Protein AF-A0A969PMQ7-F1 (afdb_monomer)

Nearest PDB structures (foldseek):
  2idk-assembly1_B  TM=4.918E-01  e=4.613E+00  Rattus norvegicus
  1l3a-assembly1_C  TM=4.214E-01  e=4.897E+00  Solanum tuberosum
  7krv-assembly1_B  TM=3.674E-01  e=8.389E+00  Escherichia coli K-12

pLDDT: mean 87.56, std 12.48, range [44.94, 98.19]

Secondary structure (DSSP, 8-state):
--EEEEEE--S-BTTTBEEEEEEEEEETTEEEEEEEEEEE---THHHHHHHHHHHHHHHHHHHHHHHHHHTT-

Solvent-accessible surface area (backbone atoms only — not comparable to full-atom values): 4230 Å² total; per-residue (Å²): 140,62,73,48,76,48,76,45,55,70,68,65,46,49,73,78,9,18,77,46,25,37,41,34,42,38,37,85,94,38,92,69,66,46,75,46,76,46,62,45,74,53,44,52,66,57,56,54,52,50,52,51,51,50,52,52,52,51,52,54,50,50,53,53,59,52,54,68,61,65,79,77,121

Sequence (73 aa):
MSKLVILNLGRGNLQEGFPFVTAQLQSEDNAQSRQYTGSLPQNPELIDCYRRWQLLYELLYQARSLNVRGEKT

Structure (mmCIF, N/CA/C/O backbone):
data_AF-A0A969PMQ7-F1
#
_entry.id   AF-A0A969PMQ7-F1
#
loop_
_atom_site.group_PDB
_atom_site.id
_atom_site.type_symbol
_atom_site.label_atom_id
_atom_site.label_alt_id
_atom_site.label_comp_id
_atom_site.label_asym_id
_atom_site.label_entity_id
_atom_site.label_seq_id
_atom_site.pdbx_PDB_ins_code
_atom_site.Cartn_x
_atom_site.Cartn_y
_atom_site.Cartn_z
_atom_site.occupancy
_atom_site.B_iso_or_equiv
_atom_site.auth_seq_id
_atom_site.auth_comp_id
_atom_site.auth_asym_id
_atom_site.auth_atom_id
_atom_site.pdbx_PDB_model_num
ATOM 1 N N . MET A 1 1 ? -2.073 23.380 16.617 1.00 61.19 1 MET A N 1
ATOM 2 C CA . MET A 1 1 ? -3.065 22.765 15.700 1.00 61.19 1 MET A CA 1
ATOM 3 C C . MET A 1 1 ? -2.428 21.638 14.889 1.00 61.19 1 MET A C 1
ATOM 5 O O . MET A 1 1 ? -2.584 21.579 13.672 1.00 61.19 1 MET A O 1
ATOM 9 N N . SER A 1 2 ? -1.699 20.735 15.544 1.00 82.00 2 SER A N 1
ATOM 10 C CA . SER A 1 2 ? -1.217 19.520 14.893 1.00 82.00 2 SER A CA 1
ATOM 11 C C . SER A 1 2 ? -2.241 18.403 15.127 1.00 82.00 2 SER A C 1
ATOM 13 O O . SER A 1 2 ? -2.744 18.223 16.236 1.00 82.00 2 SER A O 1
ATOM 15 N N . LYS A 1 3 ? -2.621 17.699 14.059 1.00 85.50 3 LYS A N 1
ATOM 16 C CA . LYS A 1 3 ? -3.467 16.502 14.129 1.00 85.50 3 LYS A CA 1
ATOM 17 C C . LYS A 1 3 ? -2.645 15.334 13.617 1.00 85.50 3 LYS A C 1
ATOM 19 O O . LYS A 1 3 ? -2.117 15.404 12.510 1.00 85.50 3 LYS A O 1
ATOM 24 N N . LEU A 1 4 ? -2.553 14.277 14.410 1.00 88.44 4 LEU A N 1
ATOM 25 C CA . LEU A 1 4 ? -1.877 13.044 14.040 1.00 88.44 4 LEU A CA 1
ATOM 26 C C . LEU A 1 4 ? -2.930 11.993 13.699 1.00 88.44 4 LEU A C 1
ATOM 28 O O . LEU A 1 4 ? -3.828 11.722 14.496 1.00 88.44 4 LEU A O 1
ATOM 32 N N . VAL A 1 5 ? -2.809 11.398 12.515 1.00 89.62 5 VAL A N 1
ATOM 33 C CA . VAL A 1 5 ? -3.616 10.245 12.110 1.00 89.62 5 VAL A CA 1
ATOM 34 C C . VAL A 1 5 ? -2.702 9.032 12.048 1.00 89.62 5 VAL A C 1
ATOM 36 O O . VAL A 1 5 ? -1.760 9.007 11.261 1.00 89.62 5 VAL A O 1
ATOM 39 N N . ILE A 1 6 ? -2.985 8.029 12.872 1.00 90.44 6 ILE A N 1
ATOM 40 C CA . ILE A 1 6 ? -2.299 6.738 12.854 1.00 90.44 6 ILE A CA 1
ATOM 41 C C . ILE A 1 6 ? -3.214 5.747 12.144 1.00 90.44 6 ILE A C 1
ATOM 43 O O . ILE A 1 6 ? -4.328 5.492 12.602 1.00 90.44 6 ILE A O 1
ATOM 47 N N . LEU A 1 7 ? -2.747 5.194 11.029 1.00 93.25 7 LEU A N 1
ATOM 48 C CA . LEU A 1 7 ? -3.470 4.180 10.269 1.00 93.25 7 LEU A CA 1
ATOM 49 C C . LEU A 1 7 ? -2.810 2.814 10.498 1.00 93.25 7 LEU A C 1
ATOM 51 O O . LEU A 1 7 ? -1.663 2.614 10.106 1.00 93.25 7 LEU A O 1
ATOM 55 N N . ASN A 1 8 ? -3.521 1.870 11.112 1.00 92.44 8 ASN A N 1
ATOM 56 C CA . ASN A 1 8 ? -3.056 0.493 11.271 1.00 92.44 8 ASN A CA 1
ATOM 57 C C . ASN A 1 8 ? -3.818 -0.408 10.307 1.00 92.44 8 ASN A C 1
ATOM 59 O O . ASN A 1 8 ? -5.034 -0.542 10.415 1.00 92.44 8 ASN A O 1
ATOM 63 N N . LEU A 1 9 ? -3.102 -1.044 9.385 1.00 91.00 9 LEU A N 1
ATOM 64 C CA . LEU A 1 9 ? -3.701 -1.835 8.307 1.00 91.00 9 LEU A CA 1
ATOM 65 C C . LEU A 1 9 ? -4.002 -3.294 8.693 1.00 91.00 9 LEU A C 1
ATOM 67 O O . LEU A 1 9 ? -4.649 -4.004 7.933 1.00 91.00 9 LEU A O 1
ATOM 71 N N . GLY A 1 10 ? -3.566 -3.748 9.871 1.00 89.44 10 GLY A N 1
ATOM 72 C CA . GLY A 1 10 ? -3.805 -5.118 10.324 1.00 89.44 10 GLY A CA 1
ATOM 73 C C . GLY A 1 10 ? -3.198 -6.172 9.389 1.00 89.44 10 GLY A C 1
ATOM 74 O O . GLY A 1 10 ? -2.145 -5.960 8.788 1.00 89.44 10 GLY A O 1
ATOM 75 N N . ARG A 1 11 ? -3.851 -7.337 9.293 1.00 91.06 11 ARG A N 1
ATOM 76 C CA . ARG A 1 11 ? -3.451 -8.430 8.393 1.00 91.06 11 ARG A CA 1
ATOM 77 C C . ARG A 1 11 ? -4.074 -8.213 7.019 1.00 91.06 11 ARG A C 1
ATOM 79 O O . ARG A 1 11 ? -5.273 -7.975 6.939 1.00 91.06 11 ARG A O 1
ATOM 86 N N . GLY A 1 12 ? -3.283 -8.370 5.967 1.00 92.50 12 GLY A N 1
ATOM 87 C CA . GLY A 1 12 ? -3.746 -8.250 4.591 1.00 92.50 12 GLY A CA 1
ATOM 88 C C . GLY A 1 12 ? -2.620 -7.832 3.661 1.00 92.50 12 GLY A C 1
ATOM 89 O O . GLY A 1 12 ? -1.467 -7.699 4.077 1.00 92.50 12 GLY A O 1
ATOM 90 N N . ASN A 1 13 ? -2.959 -7.623 2.398 1.00 94.06 13 ASN A N 1
ATOM 91 C CA . ASN A 1 13 ? -2.063 -7.066 1.393 1.00 94.06 13 ASN A CA 1
ATOM 92 C C . ASN A 1 13 ? -2.901 -6.428 0.274 1.00 94.06 13 ASN A C 1
ATOM 94 O O . ASN A 1 13 ? -4.126 -6.481 0.286 1.00 94.06 13 ASN A O 1
ATOM 98 N N . LEU A 1 14 ? -2.255 -5.820 -0.716 1.00 93.12 14 LEU A N 1
ATOM 99 C CA . LEU A 1 14 ? -2.971 -5.161 -1.813 1.00 93.12 14 LEU A CA 1
ATOM 100 C C . LEU A 1 14 ? -3.711 -6.140 -2.746 1.00 93.12 14 LEU A C 1
ATOM 102 O O . LEU A 1 14 ? -4.611 -5.708 -3.462 1.00 93.12 14 LEU A O 1
ATOM 106 N N . GLN A 1 15 ? -3.375 -7.435 -2.725 1.00 94.06 15 GLN A N 1
ATOM 107 C CA . GLN A 1 15 ? -4.069 -8.475 -3.493 1.00 94.06 15 GLN A CA 1
ATOM 108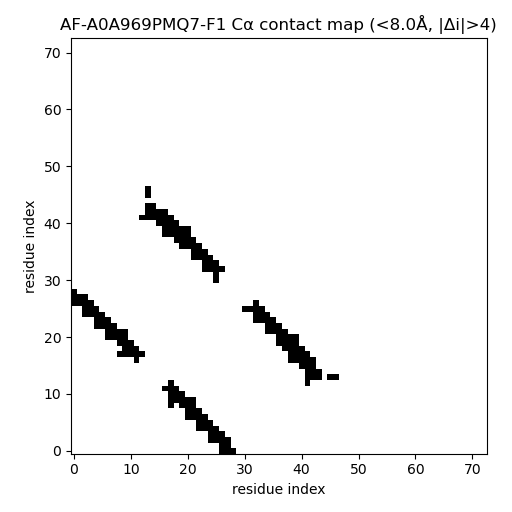 C C . GLN A 1 15 ? -5.328 -8.982 -2.784 1.00 94.06 15 GLN A C 1
ATOM 110 O O . GLN A 1 15 ? -6.334 -9.194 -3.440 1.00 94.06 15 GLN A O 1
ATOM 115 N N . GLU A 1 16 ? -5.288 -9.157 -1.463 1.00 94.06 16 GLU A N 1
ATOM 116 C CA . GLU A 1 16 ? 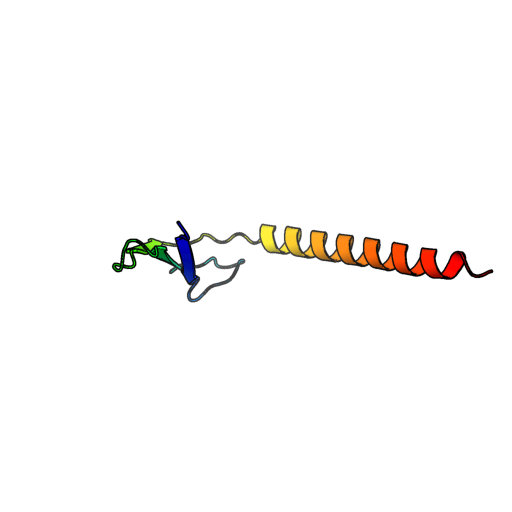-6.390 -9.715 -0.662 1.00 94.06 16 GLU A CA 1
ATOM 117 C C . GLU A 1 16 ? -7.235 -8.629 0.031 1.00 94.06 16 GLU A C 1
ATOM 119 O O . GLU A 1 16 ? -8.324 -8.896 0.535 1.00 94.06 16 GLU A O 1
ATOM 124 N N . GLY A 1 17 ? -6.746 -7.387 0.052 1.00 94.38 17 GLY A N 1
ATOM 125 C CA . GLY A 1 17 ? -7.295 -6.296 0.851 1.00 94.38 17 GLY A CA 1
ATOM 126 C C . GLY A 1 17 ? -6.862 -6.358 2.317 1.00 94.38 17 GLY A C 1
ATOM 127 O O . GLY A 1 17 ? -6.082 -7.215 2.737 1.00 94.38 17 GLY A O 1
ATOM 128 N N . PHE A 1 18 ? -7.385 -5.422 3.107 1.00 95.56 18 PHE A N 1
ATOM 129 C CA . PHE A 1 18 ? -7.195 -5.355 4.554 1.00 95.56 18 PHE A CA 1
ATOM 130 C C . PHE A 1 18 ? -8.562 -5.441 5.244 1.00 95.56 18 PHE A C 1
ATOM 132 O O . PHE A 1 18 ? -9.254 -4.426 5.362 1.00 95.56 18 PHE A O 1
ATOM 139 N N . PRO A 1 19 ? -8.988 -6.629 5.705 1.00 92.94 19 PRO A N 1
ATOM 140 C CA . PRO A 1 19 ? -10.297 -6.811 6.333 1.00 92.94 19 PRO A CA 1
ATOM 141 C C . PRO A 1 19 ? -10.468 -6.036 7.644 1.00 92.94 19 PRO A C 1
ATOM 143 O O . PRO A 1 19 ? -11.599 -5.750 8.025 1.00 92.94 19 PRO A O 1
ATOM 146 N N . PHE A 1 20 ? -9.376 -5.693 8.334 1.00 93.50 20 PHE A N 1
ATOM 147 C CA . PHE A 1 20 ? -9.431 -4.961 9.596 1.00 93.50 20 PHE A CA 1
ATOM 148 C C . PHE A 1 20 ? -8.385 -3.849 9.649 1.00 93.50 20 PHE A C 1
ATOM 150 O O . PHE A 1 20 ? -7.200 -4.095 9.868 1.00 93.50 20 PHE A O 1
ATOM 157 N N . VAL A 1 21 ? -8.857 -2.618 9.482 1.00 94.31 21 VAL A N 1
ATOM 158 C CA . VAL A 1 21 ? -8.076 -1.383 9.524 1.00 94.31 21 VAL A CA 1
ATOM 159 C C . VAL A 1 21 ? -8.570 -0.519 10.671 1.00 94.31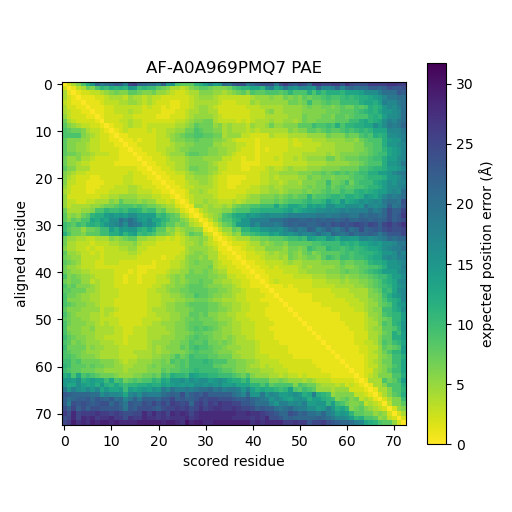 21 VAL A C 1
ATOM 161 O O . VAL A 1 21 ? -9.777 -0.388 10.882 1.00 94.31 21 VAL A O 1
ATOM 164 N N . THR A 1 22 ? -7.647 0.106 11.398 1.00 94.81 22 THR A N 1
ATOM 165 C CA . THR A 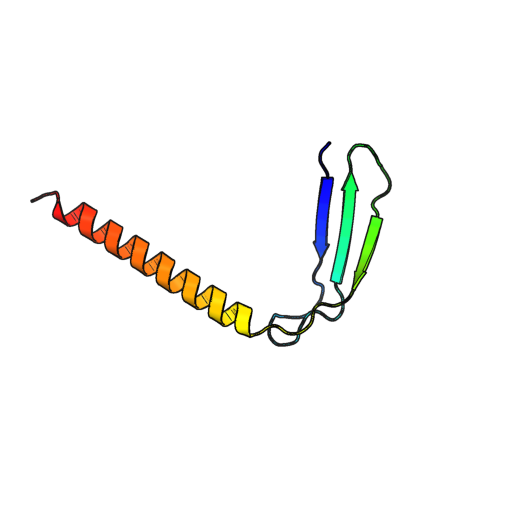1 22 ? -7.979 1.122 12.400 1.00 94.81 22 THR A CA 1
ATOM 166 C C . THR A 1 22 ? -7.356 2.463 12.048 1.00 94.81 22 THR A C 1
ATOM 168 O O . THR A 1 22 ? -6.201 2.536 11.639 1.00 94.81 22 THR A O 1
ATOM 171 N N . ALA A 1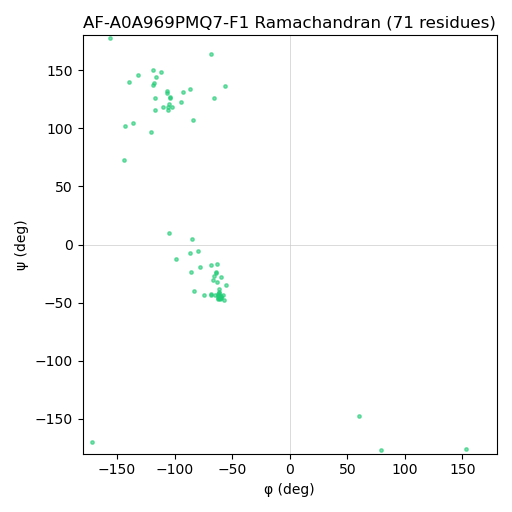 23 ? -8.123 3.537 12.209 1.00 93.12 23 ALA A N 1
ATOM 172 C CA . ALA A 1 23 ? -7.644 4.905 12.069 1.00 93.12 23 ALA A CA 1
ATOM 173 C C . ALA A 1 23 ? -7.796 5.609 13.415 1.00 93.12 23 ALA A C 1
ATOM 175 O O . ALA A 1 23 ? -8.912 5.774 13.904 1.00 93.12 23 ALA A O 1
ATOM 176 N N . GLN A 1 24 ? -6.688 6.002 14.029 1.00 92.56 24 GLN A N 1
ATOM 177 C CA . GLN A 1 24 ? -6.678 6.751 15.280 1.00 92.56 24 GLN A CA 1
ATOM 178 C C . GLN A 1 24 ? -6.350 8.212 14.994 1.00 92.56 24 GLN A C 1
ATOM 180 O O . GLN A 1 24 ? -5.331 8.511 14.380 1.00 92.56 24 GLN A O 1
ATOM 185 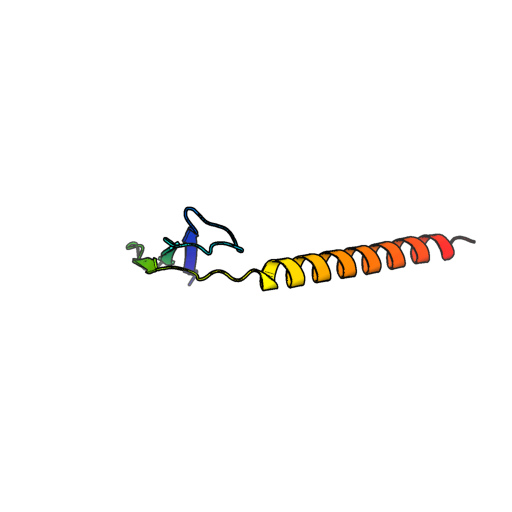N N . LEU A 1 25 ? -7.203 9.121 15.452 1.00 90.62 25 LEU A N 1
ATOM 186 C CA . LEU A 1 25 ? -6.998 10.559 15.370 1.00 90.62 25 LEU A CA 1
ATOM 187 C C . LEU A 1 25 ? -6.608 11.089 16.750 1.00 90.62 25 LEU A C 1
ATOM 189 O O . LEU A 1 25 ? -7.377 10.957 17.704 1.00 90.62 25 LEU A O 1
ATOM 193 N N . GLN A 1 26 ? -5.435 11.707 16.832 1.00 88.69 26 GLN A N 1
ATOM 194 C CA . GLN A 1 26 ? -4.920 12.400 18.011 1.00 88.69 26 GLN A CA 1
ATOM 195 C C . GLN A 1 26 ? -4.763 13.893 17.695 1.00 88.69 26 GLN A C 1
ATOM 197 O O . GLN A 1 26 ? -4.423 14.269 16.572 1.00 88.69 26 GLN A O 1
ATOM 202 N N . SER A 1 27 ? -5.032 14.752 18.674 1.00 84.38 27 SER A N 1
ATOM 203 C CA . SER A 1 27 ? -4.895 16.208 18.558 1.00 84.38 27 SER A CA 1
ATOM 204 C C . SER A 1 27 ? -4.297 16.735 19.855 1.00 84.38 27 SER A C 1
ATOM 206 O O . SER A 1 27 ? -4.714 16.288 20.918 1.00 84.38 27 SER A O 1
ATOM 208 N N . GLU A 1 28 ? -3.375 17.698 19.793 1.00 77.50 28 GLU A N 1
ATOM 209 C CA . GLU A 1 28 ? -2.812 18.324 21.010 1.00 77.50 28 GLU A CA 1
ATOM 210 C C . GLU A 1 28 ? -3.903 18.911 21.918 1.00 77.50 28 GLU A C 1
ATOM 212 O O . GLU A 1 28 ? -3.821 18.822 23.138 1.00 77.50 28 GLU A O 1
ATOM 217 N N . ASP A 1 29 ? -4.967 19.438 21.312 1.00 77.81 29 ASP A N 1
ATOM 218 C CA . ASP A 1 29 ? -6.087 20.069 22.018 1.00 77.81 29 ASP A CA 1
ATOM 219 C C . ASP A 1 29 ? -7.095 19.058 22.597 1.00 77.81 29 ASP A C 1
ATOM 221 O O . ASP A 1 29 ? -8.064 19.447 23.248 1.00 77.81 29 ASP A O 1
ATOM 225 N N . ASN A 1 30 ? -6.931 17.758 22.319 1.00 68.19 30 ASN A N 1
ATOM 226 C CA . ASN A 1 30 ? -7.886 16.737 22.731 1.00 68.19 30 ASN A CA 1
ATOM 227 C C . ASN A 1 30 ? -7.175 15.439 23.135 1.00 68.19 30 ASN A C 1
ATOM 229 O O . ASN A 1 30 ? -6.775 14.639 22.290 1.00 68.19 30 ASN A O 1
ATOM 233 N 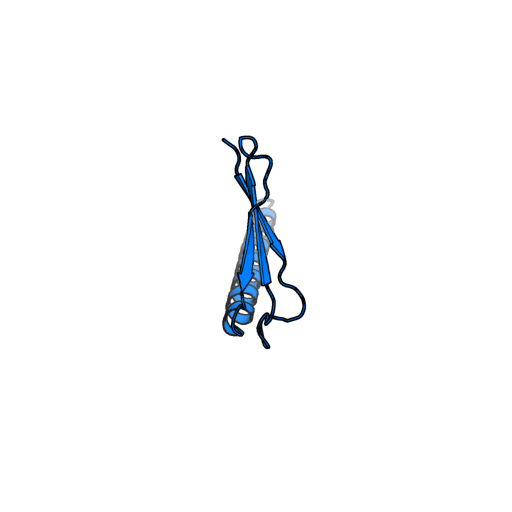N . ALA A 1 31 ? -7.061 15.220 24.448 1.00 65.81 31 ALA A N 1
ATOM 234 C CA . ALA A 1 31 ? -6.404 14.048 25.030 1.00 65.81 31 ALA A CA 1
ATOM 235 C C . ALA A 1 31 ? -7.101 12.715 24.691 1.00 65.81 31 ALA A C 1
ATOM 237 O O . ALA A 1 31 ? -6.504 11.648 24.837 1.00 65.81 31 ALA A O 1
ATOM 238 N N . GLN A 1 32 ? -8.357 12.751 24.234 1.00 72.00 32 GLN A N 1
ATOM 239 C CA . GLN A 1 32 ? -9.062 11.560 23.774 1.00 72.00 32 GLN A CA 1
ATOM 240 C C . GLN A 1 32 ? -8.715 11.254 22.318 1.00 72.00 32 GLN A C 1
ATOM 242 O O . GLN A 1 32 ? -9.194 11.909 21.388 1.00 72.00 32 GLN A O 1
ATOM 247 N N . SER A 1 33 ? -7.926 10.198 22.122 1.00 76.19 33 SER A N 1
ATOM 248 C CA . SER A 1 33 ? -7.732 9.603 20.806 1.00 76.19 33 SER A CA 1
ATOM 249 C C . SER A 1 33 ? -9.050 8.993 20.319 1.00 76.19 33 SER A C 1
ATOM 251 O O . SER A 1 33 ? -9.687 8.191 21.004 1.00 76.19 33 SER A O 1
ATOM 253 N N . ARG A 1 34 ? -9.499 9.388 19.124 1.00 88.69 34 ARG A N 1
ATOM 254 C CA . ARG A 1 34 ? -10.678 8.779 18.487 1.00 88.69 34 ARG A CA 1
ATOM 255 C C . ARG A 1 34 ? -10.219 7.677 17.561 1.00 88.69 34 ARG A C 1
ATOM 257 O O . ARG A 1 34 ? -9.451 7.950 16.645 1.00 88.69 34 ARG A O 1
ATOM 264 N N . GLN A 1 35 ? -10.706 6.462 17.778 1.00 91.38 35 GLN A N 1
ATOM 265 C CA . GLN A 1 35 ? -10.418 5.330 16.910 1.00 91.38 35 GLN A CA 1
ATOM 266 C C . GLN A 1 35 ? -11.634 4.974 16.061 1.00 91.38 35 GLN A C 1
ATOM 268 O O . GLN A 1 35 ? -12.738 4.800 16.570 1.00 91.38 35 GLN A O 1
ATOM 273 N N . TYR A 1 36 ? -11.393 4.803 14.770 1.00 91.25 36 TYR A N 1
ATOM 274 C CA . TYR A 1 36 ? -12.340 4.279 13.800 1.00 91.25 36 TYR A CA 1
ATOM 275 C C . TYR A 1 36 ? -11.852 2.914 13.329 1.00 91.25 36 TYR A C 1
ATOM 277 O O . TYR A 1 36 ? -10.647 2.663 13.285 1.00 91.25 36 TYR A O 1
ATOM 285 N N . THR A 1 37 ? -12.787 2.033 12.994 1.00 94.19 37 THR A N 1
ATOM 286 C CA . THR A 1 37 ? -12.511 0.715 12.414 1.00 94.19 37 THR A CA 1
ATOM 287 C C . THR A 1 37 ? -13.146 0.639 11.0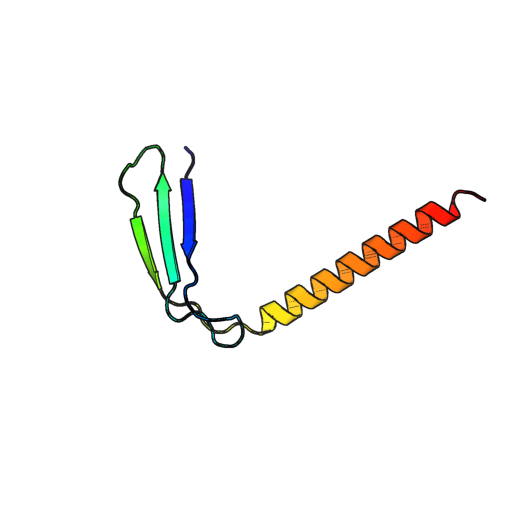33 1.00 94.19 37 THR A C 1
ATOM 289 O O . THR A 1 37 ? -14.150 1.300 10.767 1.00 94.19 37 THR A O 1
ATOM 292 N N . GLY A 1 38 ? -12.551 -0.143 10.142 1.00 93.12 38 GLY A N 1
ATOM 293 C CA . GLY A 1 38 ? -13.070 -0.363 8.802 1.00 93.12 38 GLY A CA 1
ATOM 294 C C . GLY A 1 38 ? -12.303 -1.456 8.076 1.00 93.12 38 GLY A C 1
ATOM 295 O O . GLY A 1 38 ? -11.477 -2.151 8.663 1.00 93.12 38 GLY A O 1
ATOM 296 N N . SER A 1 39 ? -12.568 -1.579 6.784 1.00 93.81 39 SER A N 1
ATOM 297 C CA . SER A 1 39 ? -11.881 -2.505 5.891 1.00 93.81 39 SER A CA 1
ATOM 298 C C . SER A 1 39 ? -11.452 -1.769 4.631 1.00 93.81 39 SER A C 1
ATOM 300 O O . SER A 1 39 ? -12.184 -0.906 4.143 1.00 93.81 39 SER A O 1
ATOM 302 N N . LEU A 1 40 ? -10.309 -2.142 4.069 1.00 94.25 40 LEU A N 1
ATOM 303 C CA . LEU A 1 40 ? -9.902 -1.708 2.738 1.00 94.25 40 LEU A CA 1
ATOM 304 C C . LEU A 1 40 ? -10.050 -2.877 1.762 1.00 94.25 40 LEU A C 1
ATOM 306 O O . LEU A 1 40 ? -9.565 -3.971 2.058 1.00 94.25 40 LEU A O 1
ATOM 310 N N . PRO A 1 41 ? -10.706 -2.677 0.609 1.00 94.31 41 PRO A N 1
ATOM 311 C CA . PRO A 1 41 ? -10.827 -3.720 -0.398 1.00 94.31 41 PRO A CA 1
ATOM 312 C C . PRO A 1 41 ? -9.470 -4.027 -1.042 1.00 94.31 41 PRO A C 1
ATOM 314 O O . PRO A 1 41 ? -8.526 -3.237 -0.961 1.00 94.31 41 PRO A O 1
ATOM 317 N N . GLN A 1 42 ? -9.393 -5.171 -1.720 1.00 95.19 42 GLN A N 1
ATOM 318 C CA . GLN A 1 42 ? -8.278 -5.483 -2.609 1.00 95.19 42 GLN A CA 1
ATOM 319 C C . GLN A 1 42 ? -8.116 -4.394 -3.679 1.00 95.19 42 GLN A C 1
ATOM 321 O O . GLN A 1 42 ? -9.097 -3.932 -4.264 1.00 95.19 42 GLN A O 1
ATOM 326 N N . ASN A 1 43 ? -6.874 -3.993 -3.936 1.00 95.19 43 ASN A N 1
ATOM 327 C CA . ASN A 1 43 ? -6.535 -3.059 -5.003 1.00 95.19 43 ASN A CA 1
ATOM 328 C C . ASN A 1 43 ? -5.181 -3.439 -5.628 1.00 95.19 43 ASN A C 1
ATOM 330 O O . ASN A 1 43 ? -4.165 -2.779 -5.381 1.00 95.19 43 ASN A O 1
ATOM 334 N N . PRO A 1 44 ? -5.145 -4.531 -6.413 1.00 94.38 44 PRO A N 1
ATOM 335 C CA . PRO A 1 44 ? -3.910 -5.027 -7.009 1.00 94.38 44 PRO A CA 1
ATOM 336 C C . PRO A 1 44 ? -3.310 -4.053 -8.034 1.00 94.38 44 PRO A C 1
ATOM 338 O O . PRO A 1 44 ? -2.091 -4.012 -8.169 1.00 94.38 44 PRO A O 1
ATOM 341 N N . GLU A 1 45 ? -4.124 -3.209 -8.681 1.00 96.62 45 GLU A N 1
ATOM 342 C CA . GLU A 1 45 ? -3.663 -2.197 -9.648 1.00 96.62 45 GLU A CA 1
ATOM 343 C C . GLU A 1 45 ? -2.674 -1.199 -9.021 1.00 96.62 45 GLU A C 1
ATOM 345 O O . GLU A 1 45 ? -1.773 -0.686 -9.692 1.00 96.62 45 GLU A O 1
ATOM 350 N N . LEU A 1 46 ? -2.774 -0.965 -7.707 1.00 95.44 46 LEU A N 1
ATOM 351 C CA . LEU A 1 46 ? -1.835 -0.107 -6.989 1.00 95.44 46 LEU A CA 1
ATOM 352 C C . LEU A 1 46 ? -0.400 -0.664 -7.017 1.00 95.44 46 LEU A C 1
ATOM 354 O O . LEU A 1 46 ? 0.554 0.113 -7.058 1.00 95.44 46 LEU A O 1
ATOM 358 N N . ILE A 1 47 ? -0.236 -1.993 -7.040 1.00 95.25 47 ILE A N 1
ATOM 359 C CA . ILE A 1 47 ? 1.077 -2.649 -7.156 1.00 95.25 47 ILE A CA 1
ATOM 360 C C . ILE A 1 47 ? 1.696 -2.330 -8.519 1.00 95.25 47 ILE A C 1
ATOM 362 O O . ILE A 1 47 ? 2.881 -1.995 -8.600 1.00 95.25 47 ILE A O 1
ATOM 366 N N . ASP A 1 48 ? 0.896 -2.398 -9.582 1.00 96.00 48 ASP A N 1
ATOM 367 C CA . ASP A 1 48 ? 1.351 -2.124 -10.944 1.00 96.00 48 ASP A CA 1
ATOM 368 C C . ASP A 1 48 ? 1.697 -0.646 -11.126 1.00 96.00 48 ASP A C 1
ATOM 370 O O . ASP A 1 48 ? 2.756 -0.314 -11.670 1.00 96.00 48 ASP A O 1
ATOM 374 N N . CYS A 1 49 ? 0.860 0.249 -10.594 1.00 97.56 49 CYS A N 1
ATOM 375 C CA . CYS A 1 49 ? 1.138 1.683 -10.552 1.00 97.56 49 CYS A CA 1
ATOM 376 C C . CYS A 1 49 ? 2.455 1.979 -9.824 1.00 97.56 49 CYS A C 1
ATOM 378 O O . CYS A 1 49 ? 3.298 2.711 -10.350 1.00 97.56 49 CYS A O 1
ATOM 380 N N . TYR A 1 50 ? 2.661 1.378 -8.648 1.00 96.50 50 TYR A N 1
ATOM 381 C CA . TYR A 1 50 ? 3.884 1.551 -7.866 1.00 96.50 50 TYR A CA 1
ATOM 382 C C . TYR A 1 50 ? 5.118 1.043 -8.618 1.00 96.50 50 TYR A C 1
ATOM 384 O O . TYR A 1 50 ? 6.113 1.761 -8.734 1.00 96.50 50 TYR A O 1
ATOM 392 N N . ARG A 1 51 ? 5.044 -0.157 -9.206 1.00 97.25 51 ARG A N 1
ATOM 393 C CA . ARG A 1 51 ? 6.144 -0.729 -9.993 1.00 97.25 51 ARG A CA 1
ATOM 394 C C . ARG A 1 51 ? 6.496 0.159 -11.182 1.00 97.25 51 ARG A C 1
ATOM 396 O O . ARG A 1 51 ? 7.671 0.411 -11.438 1.00 97.25 51 ARG A O 1
ATOM 403 N N . ARG A 1 52 ? 5.487 0.652 -11.903 1.00 97.94 52 ARG A N 1
ATOM 404 C CA . ARG A 1 52 ? 5.692 1.545 -13.047 1.00 97.94 52 ARG A CA 1
ATOM 405 C C . ARG A 1 52 ? 6.353 2.851 -12.624 1.00 97.94 52 ARG A C 1
ATOM 407 O O . ARG A 1 52 ? 7.283 3.297 -13.291 1.00 97.94 52 ARG A O 1
ATOM 414 N N . TRP A 1 53 ? 5.896 3.445 -11.524 1.00 98.12 53 TRP A N 1
ATOM 415 C CA . TRP A 1 53 ? 6.516 4.642 -10.968 1.00 98.12 53 TRP A CA 1
ATOM 416 C C . TRP A 1 53 ? 7.985 4.397 -10.602 1.00 98.12 53 TRP A C 1
ATOM 418 O O . TRP A 1 53 ? 8.839 5.189 -10.995 1.00 98.12 53 TRP A O 1
ATOM 428 N N . GLN A 1 54 ? 8.291 3.280 -9.934 1.00 98.19 54 GLN A N 1
ATOM 429 C CA . GLN A 1 54 ? 9.657 2.942 -9.534 1.00 98.19 54 GLN A CA 1
ATOM 430 C C . GLN A 1 54 ? 10.582 2.794 -10.752 1.00 98.19 54 GLN A C 1
ATOM 432 O O . GLN A 1 54 ? 11.651 3.398 -10.786 1.00 98.19 54 GLN A O 1
ATOM 437 N N . LEU A 1 55 ? 10.140 2.076 -11.791 1.00 98.19 55 LEU A N 1
ATOM 438 C CA . LEU A 1 55 ? 10.900 1.920 -13.036 1.00 98.19 55 LEU A CA 1
ATOM 439 C C . LEU A 1 55 ? 11.170 3.264 -13.721 1.00 98.19 55 LEU A C 1
ATOM 441 O O . LEU A 1 55 ? 12.292 3.533 -14.145 1.00 98.19 55 LEU A O 1
ATOM 445 N N . LEU A 1 56 ? 10.155 4.128 -13.820 1.00 98.00 56 LEU A N 1
ATOM 446 C CA . LEU A 1 56 ? 10.319 5.461 -14.404 1.00 98.00 56 LEU A CA 1
ATOM 447 C C . LEU A 1 56 ? 11.311 6.304 -13.600 1.00 98.00 56 LEU A C 1
ATOM 449 O O . LEU A 1 56 ? 12.158 6.980 -14.182 1.00 98.00 56 LEU A O 1
ATOM 453 N N . TYR A 1 57 ? 11.224 6.249 -12.273 1.00 96.88 57 TYR A N 1
ATOM 454 C CA . TYR A 1 57 ? 12.132 6.964 -11.389 1.00 96.88 57 TYR A CA 1
ATOM 455 C C . TYR A 1 57 ? 13.584 6.492 -11.558 1.00 96.88 57 TYR A C 1
ATOM 457 O O . TYR A 1 57 ? 14.487 7.315 -11.720 1.00 96.88 57 TYR A O 1
ATOM 465 N N . GLU A 1 58 ? 13.808 5.177 -11.590 1.00 97.19 58 GLU A N 1
ATOM 466 C CA . GLU A 1 58 ? 15.129 4.582 -11.808 1.00 97.19 58 GLU A CA 1
ATOM 467 C C . GLU A 1 58 ? 15.715 4.981 -13.168 1.00 97.19 58 GLU A C 1
ATOM 469 O O . GLU A 1 58 ? 16.862 5.424 -13.233 1.00 97.19 58 GLU A O 1
ATOM 474 N N . LEU A 1 59 ? 14.922 4.908 -14.242 1.00 96.94 59 LEU A N 1
ATOM 475 C CA . LEU A 1 59 ? 15.353 5.307 -15.586 1.00 96.94 59 LEU A CA 1
ATOM 476 C C . LEU A 1 59 ? 15.725 6.792 -15.659 1.00 96.94 59 LEU A C 1
ATOM 478 O O . LEU A 1 59 ? 16.755 7.145 -16.236 1.00 96.94 59 LEU A O 1
ATOM 482 N N . LEU A 1 60 ? 14.926 7.670 -15.045 1.00 96.38 60 LEU A N 1
ATOM 483 C CA . LEU A 1 60 ? 15.229 9.101 -14.977 1.00 96.38 60 LEU A CA 1
ATOM 484 C C . LEU A 1 60 ? 16.539 9.365 -14.228 1.00 96.38 60 LEU A C 1
ATOM 486 O O . LEU A 1 60 ? 17.339 10.205 -14.651 1.00 96.38 60 LEU A O 1
ATOM 490 N N . TYR A 1 61 ? 16.777 8.649 -13.129 1.00 94.88 61 TYR A N 1
ATOM 491 C CA . TYR A 1 61 ? 18.007 8.790 -12.360 1.00 94.88 61 TYR A CA 1
ATOM 492 C C . TYR A 1 61 ? 19.228 8.272 -13.134 1.00 94.88 61 TYR A C 1
ATOM 494 O O . TYR A 1 61 ? 20.257 8.948 -13.190 1.00 94.88 61 TYR A O 1
ATOM 502 N N . GLN A 1 62 ? 19.104 7.120 -13.797 1.00 94.50 62 GLN A N 1
ATOM 503 C CA . GLN A 1 62 ? 20.156 6.561 -14.648 1.00 94.50 62 GLN A CA 1
ATOM 504 C C . GLN A 1 62 ? 20.509 7.512 -15.794 1.00 94.50 62 GLN A C 1
ATOM 506 O O . GLN A 1 62 ? 21.686 7.822 -15.979 1.00 94.50 62 GLN A O 1
ATOM 511 N N . ALA A 1 63 ? 19.512 8.054 -16.498 1.00 93.25 63 ALA A N 1
ATOM 512 C CA . ALA A 1 63 ? 19.726 9.021 -17.572 1.00 93.25 63 ALA A CA 1
ATOM 513 C C . ALA A 1 63 ? 20.481 10.270 -17.083 1.00 93.25 63 ALA A C 1
ATOM 515 O O . ALA A 1 63 ? 21.448 10.702 -17.710 1.00 93.25 63 ALA A O 1
ATOM 516 N N . ARG A 1 64 ? 20.114 10.807 -15.911 1.00 88.75 64 ARG A N 1
ATOM 517 C CA . ARG A 1 64 ? 20.857 11.914 -15.286 1.00 88.75 64 ARG A CA 1
ATOM 518 C C . ARG A 1 64 ? 22.297 11.528 -14.952 1.00 88.75 64 ARG A C 1
ATOM 520 O O . ARG A 1 64 ? 23.205 12.318 -15.187 1.00 88.75 64 ARG A O 1
ATOM 527 N N . SER A 1 65 ? 22.520 10.320 -14.440 1.00 85.19 65 SER A N 1
ATOM 528 C CA . SER A 1 65 ? 23.858 9.850 -14.063 1.00 85.19 65 SER A CA 1
ATOM 529 C C . SER A 1 65 ? 24.801 9.676 -15.262 1.00 85.19 65 SER A C 1
ATOM 531 O O . SER A 1 65 ? 26.007 9.878 -15.124 1.00 85.19 65 SER A O 1
ATOM 533 N N . LEU A 1 66 ? 24.253 9.336 -16.435 1.00 77.31 66 LEU A N 1
ATOM 534 C CA . LEU A 1 66 ? 24.996 9.225 -17.690 1.00 77.31 66 LEU A CA 1
ATOM 535 C C . LEU A 1 66 ? 25.357 10.606 -18.247 1.00 77.31 66 LEU A C 1
ATOM 537 O O . LEU A 1 66 ? 26.511 10.823 -18.611 1.00 77.31 66 LEU A O 1
ATOM 541 N N . ASN A 1 67 ? 24.422 11.561 -18.226 1.00 68.88 67 ASN A N 1
ATOM 542 C CA . ASN A 1 67 ? 24.679 12.923 -18.707 1.00 68.88 67 ASN A CA 1
ATOM 543 C C . ASN A 1 67 ? 25.780 13.634 -17.905 1.00 68.88 67 ASN A C 1
ATOM 545 O O . ASN A 1 67 ? 26.644 14.272 -18.491 1.00 68.88 67 ASN A O 1
ATOM 549 N N . VAL A 1 68 ? 25.834 13.435 -16.584 1.00 64.31 68 VAL A N 1
ATOM 550 C CA . VAL A 1 68 ? 26.893 14.009 -15.726 1.00 64.31 68 VAL A CA 1
ATOM 551 C C . VAL A 1 68 ? 28.293 13.471 -16.070 1.00 64.31 68 VAL A C 1
ATOM 553 O O . VAL A 1 68 ? 29.297 14.126 -15.799 1.00 64.31 68 VAL A O 1
ATOM 556 N N . ARG A 1 69 ? 28.395 12.278 -16.670 1.00 58.53 69 ARG A N 1
ATOM 557 C CA . ARG A 1 69 ? 29.684 11.704 -17.096 1.00 58.53 69 ARG A CA 1
ATOM 558 C C . ARG A 1 69 ? 30.114 12.169 -18.489 1.00 58.53 69 ARG A C 1
ATOM 560 O O . ARG A 1 69 ? 31.309 12.147 -18.760 1.00 58.53 69 ARG A O 1
ATOM 567 N N . GLY A 1 70 ? 29.174 12.590 -19.336 1.00 58.59 70 GLY A N 1
ATOM 568 C CA . GLY A 1 70 ? 29.443 13.074 -20.695 1.00 58.59 70 GLY A CA 1
ATOM 569 C C . GLY A 1 70 ? 29.988 14.504 -20.771 1.00 58.59 70 GLY A C 1
ATOM 570 O O . GLY A 1 70 ? 30.605 14.856 -21.764 1.00 58.59 70 GLY A O 1
ATOM 571 N N . GLU A 1 71 ? 29.822 15.317 -19.724 1.00 56.69 71 GLU A N 1
ATOM 572 C CA . GLU A 1 71 ? 30.301 16.713 -19.679 1.00 56.69 71 GLU A CA 1
ATOM 573 C C . GLU A 1 71 ? 31.775 16.859 -19.239 1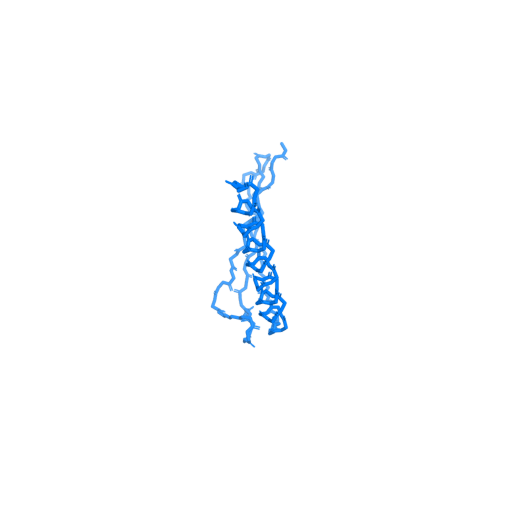.00 56.69 71 GLU A C 1
ATOM 575 O O . GLU A 1 71 ? 32.261 17.971 -19.044 1.00 56.69 71 GLU A O 1
ATOM 580 N N . LYS A 1 72 ? 32.502 15.747 -19.045 1.00 53.44 72 LYS A N 1
ATOM 581 C CA . LYS A 1 72 ? 33.901 15.733 -18.567 1.00 53.44 72 LYS A CA 1
ATOM 582 C C . LYS A 1 72 ? 34.962 15.434 -19.640 1.00 53.44 72 LYS A C 1
ATOM 584 O O . LYS A 1 72 ? 36.122 15.233 -19.283 1.00 53.44 72 LYS A O 1
ATOM 589 N N . THR A 1 73 ? 34.594 15.416 -20.915 1.00 44.94 73 THR A N 1
ATOM 590 C CA . THR A 1 73 ? 35.508 15.268 -22.068 1.00 44.94 73 THR A CA 1
ATOM 591 C C . THR A 1 73 ? 35.392 16.466 -22.981 1.00 44.94 73 THR A C 1
ATOM 593 O O . THR A 1 73 ? 36.454 16.958 -23.416 1.00 44.94 73 THR A O 1
#

Radius of gyration: 20.58 Å; Cα contacts (8 Å, |Δi|>4): 94; chains: 1; bounding box: 49×32×47 Å

Mean predicted aligned error: 7.83 Å

Foldseek 3Di:
DDKDWDKDQPDDDLQAWRQWIKIWIDDPVDPDIDIDIGTGGRHCVVVVVVVVVVVVVVVVVVVVVVVVVVVPD